Protein AF-A0A7C6EPW4-F1 (afdb_monomer_lite)

Secondary structure (DSSP, 8-state):
--EEEEEEE-TT--EEEEEEEGGGHHHHHHT-EEEEGGGSHHHHTT-SSEEEEEEEEEEESSSSEEEEEEE-TTS-BHHHHHHHHHHHHHHHHHHHHHHT-------------PPP-

pLDDT: mean 82.8, std 14.3, range [46.28, 95.25]

Foldseek 3Di:
DDWAWEWEAAPVRDIDIDIDDPVCVVVCQVPFDKDFLVVPPRSVLQADTIKGWHFDPVDAPDPRYTYTFIAHPVRHTSNVSSVVSVVVVVVVVVVVVVVVPDPPPPDDDDDDDDDDD

Structure (mmCIF, N/CA/C/O backbone):
data_AF-A0A7C6EPW4-F1
#
_entry.id   AF-A0A7C6EPW4-F1
#
loop_
_atom_site.group_PDB
_atom_site.id
_atom_site.type_symbol
_atom_site.label_atom_id
_atom_site.label_alt_id
_atom_site.label_comp_id
_atom_site.label_asym_id
_atom_site.label_entity_id
_atom_site.label_seq_id
_atom_site.pdbx_PDB_ins_code
_atom_site.Cartn_x
_atom_site.Cartn_y
_atom_site.Cartn_z
_atom_site.occupancy
_atom_site.B_iso_or_equiv
_atom_site.auth_seq_id
_atom_site.auth_comp_id
_atom_site.auth_asym_id
_atom_site.auth_atom_id
_atom_site.pdbx_PDB_model_num
ATOM 1 N N . MET A 1 1 ? -17.479 9.548 16.669 1.00 70.56 1 MET A N 1
ATOM 2 C CA . MET A 1 1 ? -17.045 8.174 16.320 1.00 70.56 1 MET A CA 1
ATOM 3 C C . MET A 1 1 ? -15.529 8.112 16.421 1.00 70.56 1 MET A C 1
ATOM 5 O O . MET A 1 1 ? -14.899 9.060 15.973 1.00 70.56 1 MET A O 1
ATOM 9 N N . LYS A 1 2 ? -14.950 7.066 17.028 1.00 86.94 2 LYS A N 1
ATOM 10 C CA . LYS A 1 2 ? -13.486 6.883 17.062 1.00 86.94 2 LYS A CA 1
ATOM 11 C C . LYS A 1 2 ? -12.999 6.301 15.732 1.00 86.94 2 LYS A C 1
ATOM 13 O O . LYS A 1 2 ? -13.648 5.402 15.191 1.00 86.94 2 LYS A O 1
ATOM 18 N N . THR A 1 3 ? -11.882 6.804 15.220 1.00 92.56 3 THR A N 1
ATOM 19 C CA . THR A 1 3 ? -11.309 6.412 13.924 1.00 92.56 3 THR A CA 1
ATOM 20 C C . THR A 1 3 ? -9.840 6.075 14.077 1.00 92.56 3 THR A C 1
ATOM 22 O O . THR A 1 3 ? -9.156 6.678 14.892 1.00 92.56 3 THR A O 1
ATOM 25 N N . ILE A 1 4 ? -9.360 5.152 13.256 1.00 92.06 4 ILE A N 1
ATOM 26 C CA . ILE A 1 4 ? -7.949 4.799 13.154 1.00 92.06 4 ILE A CA 1
ATOM 27 C C . ILE A 1 4 ? -7.394 5.429 11.882 1.00 92.06 4 ILE A C 1
ATOM 29 O O . ILE A 1 4 ? -8.038 5.374 10.832 1.00 92.06 4 ILE A O 1
ATOM 33 N N . GLU A 1 5 ? -6.202 6.007 11.970 1.00 94.31 5 GLU A N 1
ATOM 34 C CA . GLU A 1 5 ? -5.478 6.532 10.819 1.00 94.31 5 GLU A CA 1
ATOM 35 C C . GLU A 1 5 ? -4.439 5.518 10.338 1.00 94.31 5 GLU A C 1
ATOM 37 O O . GLU A 1 5 ? -3.541 5.113 11.077 1.00 94.31 5 GLU A O 1
ATOM 42 N N . LEU A 1 6 ? -4.547 5.119 9.077 1.00 94.50 6 LEU A N 1
ATOM 43 C CA . LEU A 1 6 ? -3.585 4.269 8.392 1.00 94.50 6 LEU A CA 1
ATOM 44 C C . LEU A 1 6 ? -2.699 5.159 7.533 1.00 94.50 6 LEU A C 1
ATOM 46 O O . LEU A 1 6 ? -3.172 5.792 6.592 1.00 94.50 6 LEU A O 1
ATOM 50 N N . VAL A 1 7 ? -1.418 5.226 7.874 1.00 95.06 7 VAL A N 1
ATOM 51 C CA . VAL A 1 7 ? -0.428 6.039 7.166 1.00 95.06 7 VAL A CA 1
ATOM 52 C C . VAL A 1 7 ? 0.424 5.123 6.305 1.00 95.06 7 VAL A C 1
ATOM 54 O O . VAL A 1 7 ? 1.049 4.212 6.836 1.00 95.06 7 VAL A O 1
ATOM 57 N N . PHE A 1 8 ? 0.501 5.359 5.002 1.00 95.06 8 PHE A N 1
ATOM 58 C CA . PHE A 1 8 ? 1.334 4.563 4.096 1.00 95.06 8 PHE A CA 1
ATOM 59 C C . PHE A 1 8 ? 2.017 5.445 3.053 1.00 95.06 8 PHE A C 1
ATOM 61 O O . PHE A 1 8 ? 1.711 6.631 2.931 1.00 95.06 8 PHE A O 1
ATOM 68 N N . PHE A 1 9 ? 2.979 4.869 2.339 1.00 93.56 9 PHE A N 1
ATOM 69 C CA . PHE A 1 9 ? 3.736 5.550 1.296 1.00 93.56 9 PHE A CA 1
ATOM 70 C C . PHE A 1 9 ? 3.622 4.767 -0.006 1.00 93.56 9 PHE A C 1
ATOM 72 O O . PHE A 1 9 ? 3.704 3.537 0.010 1.00 93.5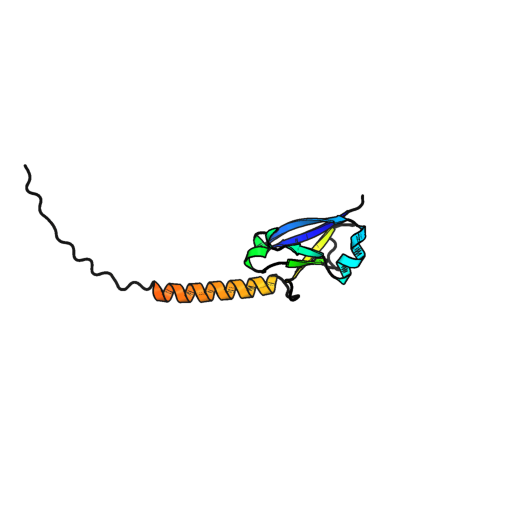6 9 PHE A O 1
ATOM 79 N N . ASP A 1 10 ? 3.422 5.473 -1.114 1.00 93.25 10 ASP A N 1
ATOM 80 C CA . ASP A 1 10 ? 3.405 4.861 -2.442 1.00 93.25 10 ASP A CA 1
ATOM 81 C C . ASP A 1 10 ? 4.822 4.682 -3.019 1.00 93.25 10 ASP A C 1
ATOM 83 O O . ASP A 1 10 ? 5.836 4.957 -2.367 1.00 93.25 10 ASP A O 1
ATOM 87 N N . ILE A 1 11 ? 4.914 4.223 -4.272 1.00 90.44 11 ILE A N 1
ATOM 88 C CA . ILE A 1 11 ? 6.207 3.982 -4.927 1.00 90.44 11 ILE A CA 1
ATOM 89 C C . ILE A 1 11 ? 7.023 5.260 -5.159 1.00 90.44 11 ILE A C 1
ATOM 91 O O . ILE A 1 11 ? 8.241 5.165 -5.341 1.00 90.44 11 ILE A O 1
ATOM 95 N N . PHE A 1 12 ? 6.393 6.434 -5.142 1.00 90.06 12 PHE A N 1
ATOM 96 C CA . PHE A 1 12 ? 7.043 7.737 -5.272 1.00 90.06 12 PHE A CA 1
ATOM 97 C C . PHE A 1 12 ? 7.383 8.352 -3.910 1.00 90.06 12 PHE A C 1
ATOM 99 O O . PHE A 1 12 ? 7.854 9.485 -3.848 1.00 90.06 12 PHE A O 1
ATOM 106 N N . ASN A 1 13 ? 7.205 7.588 -2.824 1.00 90.75 13 ASN A N 1
ATOM 107 C CA . ASN A 1 13 ? 7.401 8.030 -1.448 1.00 90.75 13 ASN A CA 1
ATOM 108 C C . ASN A 1 13 ? 6.450 9.176 -1.050 1.00 90.75 13 ASN A C 1
ATOM 110 O O . ASN A 1 13 ? 6.749 9.953 -0.140 1.00 90.75 13 ASN A O 1
ATOM 114 N N . GLN A 1 14 ? 5.294 9.284 -1.714 1.00 94.06 14 GLN A N 1
ATOM 115 C CA . GLN A 1 14 ? 4.240 10.205 -1.317 1.00 94.06 14 GLN A CA 1
ATOM 116 C C . GLN A 1 14 ? 3.459 9.604 -0.149 1.00 94.06 14 GLN A C 1
ATOM 118 O O . GLN A 1 14 ? 3.094 8.428 -0.162 1.00 94.06 14 GLN A O 1
ATOM 123 N N . LYS A 1 15 ? 3.217 10.420 0.880 1.00 94.75 15 LYS A N 1
ATOM 124 C CA . LYS A 1 15 ? 2.465 10.021 2.070 1.00 94.75 15 LYS A CA 1
ATOM 125 C C . LYS A 1 15 ? 0.964 10.039 1.789 1.00 94.75 15 LYS A C 1
ATOM 127 O O . LYS A 1 15 ? 0.428 11.066 1.382 1.00 94.75 15 LYS A O 1
ATOM 132 N N . HIS A 1 16 ? 0.296 8.955 2.159 1.00 95.25 16 HIS A N 1
ATOM 133 C CA . HIS A 1 16 ? -1.153 8.791 2.109 1.00 95.25 16 HIS A CA 1
ATOM 134 C C . HIS A 1 16 ? -1.704 8.486 3.504 1.00 95.25 16 HIS A C 1
ATOM 136 O O . HIS A 1 16 ? -1.027 7.868 4.332 1.00 95.25 16 HIS A O 1
ATOM 142 N N . ILE A 1 17 ? -2.919 8.962 3.785 1.00 95.06 17 ILE A N 1
ATOM 143 C CA . ILE A 1 17 ? -3.605 8.753 5.066 1.00 95.06 17 ILE A CA 1
ATOM 144 C C . ILE A 1 17 ? -5.030 8.292 4.785 1.00 95.06 17 ILE A C 1
ATOM 146 O O . ILE A 1 17 ? -5.808 9.027 4.182 1.00 95.06 17 ILE A O 1
ATOM 150 N N . LEU A 1 18 ? -5.382 7.110 5.280 1.00 94.25 18 LEU A N 1
ATOM 151 C CA . LEU A 1 18 ? -6.742 6.587 5.237 1.00 94.25 18 LEU A CA 1
ATOM 152 C C . LEU A 1 18 ? -7.336 6.560 6.646 1.00 94.25 18 LEU A C 1
ATOM 154 O O . LEU A 1 18 ? -6.685 6.122 7.592 1.00 94.25 18 LEU A O 1
ATOM 158 N N . LYS A 1 19 ? -8.586 7.003 6.790 1.00 93.88 19 LYS A N 1
ATOM 159 C CA . LYS A 1 19 ? -9.321 6.943 8.059 1.00 93.88 19 LYS A CA 1
ATOM 160 C C . LYS A 1 19 ? -10.336 5.817 8.011 1.00 93.88 19 LYS A C 1
ATOM 162 O O . LYS A 1 19 ? -11.209 5.818 7.150 1.00 93.88 19 LYS A O 1
ATOM 167 N N . VAL A 1 20 ? -10.245 4.892 8.960 1.00 93.19 20 VAL A N 1
ATOM 168 C CA . VAL A 1 20 ? -11.168 3.756 9.071 1.00 93.19 20 VAL A CA 1
ATOM 169 C C . VAL A 1 20 ? -11.869 3.751 10.433 1.00 93.19 20 VAL A C 1
ATOM 171 O O . VAL A 1 20 ? -11.313 4.255 11.415 1.00 93.19 20 VAL A O 1
ATOM 174 N N . PRO A 1 21 ? -13.092 3.208 10.542 1.00 93.75 21 PRO A N 1
ATOM 175 C CA . PRO A 1 21 ? -13.778 3.089 11.826 1.00 93.75 21 PRO A CA 1
ATOM 176 C C . PRO A 1 21 ? -12.985 2.227 12.814 1.00 93.75 21 PRO A C 1
ATOM 178 O O . PRO A 1 21 ? -12.465 1.181 12.441 1.00 93.75 21 PRO A O 1
ATOM 181 N N . PHE A 1 22 ? -12.944 2.598 14.097 1.00 90.94 22 PHE A N 1
ATOM 182 C CA . PHE A 1 22 ? -12.224 1.807 15.109 1.00 90.94 22 PHE A CA 1
ATOM 183 C C . PHE A 1 22 ? -12.745 0.362 15.245 1.00 90.94 22 PHE A C 1
ATOM 185 O O . PHE A 1 22 ? -12.001 -0.530 15.644 1.00 90.94 22 PHE A O 1
ATOM 192 N N . SER A 1 23 ? -14.001 0.104 14.866 1.00 91.94 23 SER A N 1
ATOM 193 C CA . SER A 1 23 ? -14.610 -1.232 14.889 1.00 91.94 23 SER A CA 1
ATOM 194 C C . SER A 1 23 ? -13.880 -2.267 14.028 1.00 91.94 23 SER A C 1
ATOM 196 O O . SER A 1 23 ? -14.007 -3.456 14.293 1.00 91.94 23 SER A O 1
ATOM 198 N N . VAL A 1 24 ? -13.096 -1.849 13.028 1.00 91.56 24 VAL A N 1
ATOM 199 C CA . VAL A 1 24 ? -12.374 -2.773 12.133 1.00 91.56 24 VAL A CA 1
ATOM 200 C C . VAL A 1 24 ? -10.965 -3.115 12.624 1.00 91.56 24 VAL A C 1
ATOM 202 O O . VAL A 1 24 ? -10.241 -3.826 11.933 1.00 91.56 24 VAL A O 1
ATOM 205 N N . LYS A 1 25 ? -10.560 -2.628 13.808 1.00 89.12 25 LYS A N 1
ATOM 206 C CA . LYS A 1 25 ? -9.190 -2.758 14.328 1.00 89.12 25 LYS A CA 1
ATOM 207 C C . LYS A 1 25 ? -8.693 -4.203 14.346 1.00 89.12 25 LYS A C 1
ATOM 209 O O . LYS A 1 25 ? -7.636 -4.480 13.803 1.00 89.12 25 LYS A O 1
ATOM 214 N N . GLU A 1 26 ? -9.429 -5.130 14.946 1.00 88.44 26 GLU A N 1
ATOM 215 C CA . GLU A 1 26 ? -8.965 -6.522 15.072 1.00 88.44 26 GLU A CA 1
ATOM 216 C C . GLU A 1 26 ? -8.775 -7.194 13.704 1.00 88.44 26 GLU A C 1
ATOM 218 O O . GLU A 1 26 ? -7.767 -7.865 13.466 1.00 88.44 26 GLU A O 1
ATOM 223 N N . LYS A 1 27 ? -9.691 -6.929 12.766 1.00 90.81 27 LYS A N 1
ATOM 224 C CA . LYS A 1 27 ? -9.611 -7.421 11.386 1.00 90.81 27 LYS A CA 1
ATOM 225 C C . LYS A 1 27 ? -8.431 -6.812 10.623 1.00 90.81 27 LYS A C 1
ATOM 227 O O . LYS A 1 27 ? -7.714 -7.507 9.915 1.00 90.81 27 LYS A O 1
ATOM 232 N N . LEU A 1 28 ? -8.175 -5.522 10.830 1.00 92.06 28 LEU A N 1
ATOM 233 C CA . LEU A 1 28 ? -7.056 -4.798 10.231 1.00 92.06 28 LEU A CA 1
ATOM 234 C C . LEU A 1 28 ? -5.691 -5.409 10.607 1.00 92.06 28 LEU A C 1
ATOM 236 O O . LEU A 1 28 ? -4.810 -5.482 9.756 1.00 92.06 28 LEU A O 1
ATOM 240 N N . PHE A 1 29 ? -5.495 -5.843 11.857 1.00 89.88 29 PHE A N 1
ATOM 241 C CA . PHE A 1 29 ? -4.217 -6.431 12.293 1.00 89.88 29 PHE A CA 1
ATOM 242 C C . PHE A 1 29 ? -4.051 -7.907 11.904 1.00 89.88 29 PHE A C 1
ATOM 244 O O . PHE A 1 29 ? -2.920 -8.373 11.789 1.00 89.88 29 PHE A O 1
ATOM 251 N N . SER A 1 30 ? -5.150 -8.635 11.699 1.00 89.62 30 SER A N 1
ATOM 252 C CA . SER A 1 30 ? -5.127 -10.054 11.320 1.00 89.62 30 SER A CA 1
ATOM 253 C C . SER A 1 30 ? -5.082 -10.253 9.803 1.00 89.62 30 SER A C 1
ATOM 255 O O . SER A 1 30 ? -4.225 -10.975 9.297 1.00 89.62 30 SER A O 1
ATOM 257 N N . GLU A 1 31 ? -5.965 -9.581 9.067 1.00 90.50 31 GLU A N 1
ATOM 258 C CA . GLU A 1 31 ? -6.144 -9.759 7.620 1.00 90.50 31 GLU A CA 1
ATOM 259 C C . GLU A 1 31 ? -5.510 -8.623 6.799 1.00 90.50 31 GLU A C 1
ATOM 261 O O . GLU A 1 31 ? -5.079 -8.836 5.664 1.00 90.50 31 GLU A O 1
ATOM 266 N N . GLY A 1 32 ? -5.391 -7.428 7.382 1.00 92.88 32 GLY A N 1
ATOM 267 C CA . GLY A 1 32 ? -5.067 -6.201 6.655 1.00 92.88 32 GLY A CA 1
ATOM 268 C C . GLY A 1 32 ? -6.311 -5.495 6.113 1.00 92.88 32 GLY A C 1
ATOM 269 O O . GLY A 1 32 ? -7.443 -5.944 6.293 1.00 92.88 32 GLY A O 1
ATOM 270 N N . PHE A 1 33 ? -6.105 -4.356 5.458 1.00 94.25 33 PHE A N 1
ATOM 271 C CA . PHE A 1 33 ? -7.166 -3.553 4.852 1.00 94.25 33 PHE A CA 1
ATOM 272 C C . PHE A 1 33 ? -6.978 -3.482 3.342 1.00 94.25 33 PHE A C 1
ATOM 274 O O . PHE A 1 33 ? -5.940 -3.013 2.879 1.00 94.25 33 PHE A O 1
ATOM 281 N N . LYS A 1 34 ? -7.968 -3.965 2.589 1.00 94.31 34 LYS A N 1
ATOM 282 C CA . LYS A 1 34 ? -7.952 -3.960 1.123 1.00 94.31 34 LYS A CA 1
ATOM 283 C C . LYS A 1 34 ? -8.362 -2.594 0.582 1.00 94.31 34 LYS A C 1
ATOM 285 O O . LYS A 1 34 ? -9.311 -2.001 1.091 1.00 94.31 34 LYS A O 1
ATOM 290 N N . ILE A 1 35 ? -7.644 -2.125 -0.429 1.00 93.81 35 ILE A N 1
ATOM 291 C CA . ILE A 1 35 ? -7.883 -0.865 -1.134 1.00 93.81 35 ILE A CA 1
ATOM 292 C C . ILE A 1 35 ? -7.672 -1.127 -2.622 1.00 93.81 35 ILE A C 1
ATOM 294 O O . ILE A 1 35 ? -6.743 -1.845 -2.985 1.00 93.81 35 ILE A O 1
ATOM 298 N N . ASP A 1 36 ? -8.509 -0.536 -3.464 1.00 92.50 36 ASP A N 1
ATOM 299 C CA . ASP A 1 36 ? -8.337 -0.571 -4.914 1.00 92.50 36 ASP A CA 1
ATOM 300 C C . ASP A 1 36 ? -7.093 0.252 -5.304 1.00 92.50 36 ASP A C 1
ATOM 302 O O . ASP A 1 36 ? -6.944 1.407 -4.896 1.00 92.50 36 ASP A O 1
ATOM 306 N N . ALA A 1 37 ? -6.161 -0.318 -6.076 1.00 91.75 37 ALA A N 1
ATOM 307 C CA . ALA A 1 37 ? -4.960 0.402 -6.500 1.00 91.75 37 ALA A CA 1
ATOM 308 C C . ALA A 1 37 ? -5.266 1.636 -7.352 1.00 91.75 37 ALA A C 1
ATOM 310 O O . ALA A 1 37 ? -4.465 2.571 -7.342 1.00 91.75 37 ALA A O 1
ATOM 311 N N . SER A 1 38 ? -6.407 1.680 -8.048 1.00 90.31 38 SER A N 1
ATOM 312 C CA . SER A 1 38 ? -6.811 2.837 -8.853 1.00 90.31 38 SER A CA 1
ATOM 313 C C . SER A 1 38 ? -7.057 4.099 -8.017 1.00 90.31 38 SER A C 1
ATOM 315 O O . SER A 1 38 ? -6.870 5.207 -8.525 1.00 90.31 38 SER A O 1
ATOM 317 N N . ASP A 1 39 ? -7.347 3.954 -6.718 1.00 90.44 39 ASP A N 1
ATOM 318 C CA . ASP A 1 39 ? -7.488 5.077 -5.782 1.00 90.44 39 ASP A CA 1
ATOM 319 C C . ASP A 1 39 ? -6.144 5.757 -5.465 1.00 90.44 39 ASP A C 1
ATOM 321 O O . ASP A 1 39 ? -6.106 6.894 -4.984 1.00 90.44 39 ASP A O 1
ATOM 325 N N . VAL A 1 40 ? -5.017 5.083 -5.724 1.00 92.12 40 VAL A N 1
ATOM 326 C CA . VAL A 1 40 ? -3.672 5.593 -5.441 1.00 92.12 40 VAL A CA 1
ATOM 327 C C . VAL A 1 40 ? -2.807 5.468 -6.686 1.00 92.12 40 VAL A C 1
ATOM 329 O O . VAL A 1 40 ? -2.202 4.430 -6.946 1.00 92.12 40 VAL A O 1
ATOM 332 N N . LEU A 1 41 ? -2.671 6.577 -7.420 1.00 87.50 41 LEU A N 1
ATOM 333 C CA . LEU A 1 41 ? -1.941 6.638 -8.692 1.00 87.50 41 LEU A CA 1
ATOM 334 C C . LEU A 1 41 ? -0.548 5.983 -8.627 1.00 87.50 41 LEU A C 1
ATOM 336 O O . LEU A 1 41 ? -0.166 5.252 -9.535 1.00 87.50 41 LEU A O 1
ATOM 340 N N . GLY A 1 42 ? 0.205 6.208 -7.544 1.00 87.25 42 GLY A N 1
ATOM 341 C CA . GLY A 1 42 ? 1.527 5.606 -7.356 1.00 87.25 42 GLY A CA 1
ATOM 342 C C . GLY A 1 42 ? 1.518 4.084 -7.179 1.00 87.25 42 GLY A C 1
ATOM 343 O O . GLY A 1 42 ? 2.527 3.442 -7.430 1.00 87.25 42 GLY A O 1
ATOM 344 N N . ILE A 1 43 ? 0.412 3.477 -6.765 1.00 90.81 43 ILE A N 1
ATOM 345 C CA . ILE A 1 43 ? 0.300 2.023 -6.588 1.00 90.81 43 ILE A CA 1
ATOM 346 C C . ILE A 1 43 ? -0.246 1.370 -7.861 1.00 90.81 43 ILE A C 1
ATOM 348 O O . ILE A 1 43 ? 0.255 0.322 -8.261 1.00 90.81 43 ILE A O 1
ATOM 352 N N . MET A 1 44 ? -1.179 2.030 -8.554 1.00 90.62 44 MET A N 1
ATOM 353 C CA . MET A 1 44 ? -1.766 1.559 -9.816 1.00 90.62 44 MET A CA 1
ATOM 354 C C . MET A 1 44 ? -0.727 1.205 -10.897 1.00 90.62 44 MET A C 1
ATOM 356 O O . MET A 1 44 ? -0.974 0.352 -11.737 1.00 90.62 44 MET A O 1
ATOM 360 N N . PHE A 1 45 ? 0.453 1.837 -10.895 1.00 84.44 45 PHE A N 1
ATOM 361 C CA . PHE A 1 45 ? 1.511 1.528 -11.871 1.00 84.44 45 PHE A CA 1
ATOM 362 C C . PHE A 1 45 ? 2.187 0.170 -11.671 1.00 84.44 45 PHE A C 1
ATOM 364 O O . PHE A 1 45 ? 2.839 -0.320 -12.593 1.00 84.44 45 PHE A O 1
ATOM 371 N N . VAL A 1 46 ? 2.110 -0.385 -10.462 1.00 85.75 46 VAL A N 1
ATOM 372 C CA . VAL A 1 46 ? 2.862 -1.582 -10.062 1.00 85.75 46 VAL A CA 1
ATOM 373 C C . VAL A 1 46 ? 1.968 -2.733 -9.610 1.00 85.75 46 VAL A C 1
ATOM 375 O O . VAL A 1 46 ? 2.450 -3.859 -9.544 1.00 85.75 46 VAL A O 1
ATOM 378 N N . CYS A 1 47 ? 0.698 -2.471 -9.299 1.00 86.56 47 CYS A N 1
ATOM 379 C CA . CYS A 1 47 ? -0.269 -3.475 -8.876 1.00 86.56 47 CYS A CA 1
ATOM 380 C C . CYS A 1 47 ? -1.506 -3.432 -9.772 1.00 86.56 47 CYS A C 1
ATOM 382 O O . CYS A 1 47 ? -2.115 -2.375 -9.930 1.00 86.56 47 CYS A O 1
ATOM 384 N N . ASP A 1 48 ? -1.904 -4.598 -10.276 1.00 79.94 48 ASP A N 1
ATOM 385 C CA . ASP A 1 48 ? -3.164 -4.779 -10.989 1.00 79.94 48 ASP A CA 1
ATOM 386 C C . ASP A 1 48 ? -4.266 -5.161 -9.983 1.00 79.94 48 ASP A C 1
ATOM 388 O O . ASP A 1 48 ? -4.268 -6.265 -9.437 1.00 79.94 48 ASP A O 1
ATOM 392 N N . GLY A 1 49 ? -5.205 -4.247 -9.724 1.00 86.62 49 GLY A N 1
ATOM 393 C CA . GLY A 1 49 ? -6.354 -4.480 -8.838 1.00 86.62 49 GLY A CA 1
ATOM 394 C C . GLY A 1 49 ? -6.126 -4.036 -7.392 1.00 86.62 49 GLY A C 1
ATOM 395 O O . GLY A 1 49 ? -5.665 -2.928 -7.150 1.00 86.62 49 GLY A O 1
ATOM 396 N N . ASP A 1 50 ? -6.486 -4.869 -6.417 1.00 92.44 50 ASP A N 1
ATOM 397 C CA . ASP A 1 50 ? -6.430 -4.498 -4.999 1.00 92.44 50 ASP A CA 1
ATOM 398 C C . ASP A 1 50 ? -5.014 -4.601 -4.409 1.00 92.44 50 ASP A C 1
ATOM 400 O O . ASP A 1 50 ? -4.237 -5.506 -4.723 1.00 92.44 50 ASP A O 1
ATOM 404 N N . PHE A 1 51 ? -4.723 -3.740 -3.436 1.00 94.50 51 PHE A N 1
ATOM 405 C CA . PHE A 1 51 ? -3.582 -3.861 -2.535 1.00 94.50 51 PHE A CA 1
ATOM 406 C C . PHE A 1 51 ? -4.035 -3.937 -1.074 1.00 94.50 51 PHE A C 1
ATOM 408 O O . PHE A 1 51 ? -5.139 -3.538 -0.703 1.00 94.50 51 PHE A O 1
ATOM 415 N N . ILE A 1 52 ? -3.165 -4.464 -0.216 1.00 95.25 52 ILE A N 1
ATOM 416 C CA . ILE A 1 52 ? -3.447 -4.710 1.197 1.00 95.25 52 ILE A CA 1
ATOM 417 C C . ILE A 1 52 ? -2.538 -3.838 2.059 1.00 95.25 52 ILE A C 1
ATOM 419 O O . ILE A 1 52 ? -1.311 -3.923 1.990 1.00 95.25 52 ILE A O 1
ATOM 423 N N . LEU A 1 53 ? -3.134 -3.039 2.940 1.00 95.12 53 LEU A N 1
ATOM 424 C CA . LEU A 1 53 ? -2.428 -2.350 4.014 1.00 95.12 53 LEU A CA 1
ATOM 425 C C . LEU A 1 53 ? -2.364 -3.227 5.259 1.00 95.12 53 LEU A C 1
ATOM 427 O O . LEU A 1 53 ? -3.397 -3.626 5.795 1.00 95.12 53 LEU A O 1
ATOM 431 N N . LYS A 1 54 ? -1.157 -3.466 5.775 1.00 93.81 54 LYS A N 1
ATOM 432 C CA . LYS A 1 54 ? -0.967 -4.093 7.091 1.00 93.81 54 LYS A CA 1
ATOM 433 C C . LYS A 1 54 ? -0.254 -3.131 8.040 1.00 93.81 54 LYS A C 1
ATOM 435 O O . LYS A 1 54 ? 0.852 -2.685 7.714 1.00 93.81 54 LYS A O 1
ATOM 440 N N . PRO A 1 55 ? -0.842 -2.807 9.205 1.00 92.69 55 PRO A N 1
ATOM 441 C CA . PRO A 1 55 ? -0.187 -1.965 10.196 1.00 92.69 55 PRO A CA 1
ATOM 442 C C . PRO A 1 55 ? 1.105 -2.593 10.717 1.00 92.69 55 PRO A C 1
ATOM 444 O O . PRO A 1 55 ? 1.174 -3.785 11.014 1.00 92.69 55 PRO A O 1
ATOM 447 N N . SER A 1 56 ? 2.126 -1.765 10.891 1.00 87.19 56 SER A N 1
ATOM 448 C CA . SER A 1 56 ? 3.366 -2.147 11.549 1.00 87.19 56 SER A CA 1
ATOM 449 C C . SER A 1 56 ? 3.169 -2.101 13.064 1.00 87.19 56 SER A C 1
ATOM 451 O O . SER A 1 56 ? 3.052 -1.027 13.656 1.00 87.19 56 SER A O 1
ATOM 453 N N . ILE A 1 57 ? 3.156 -3.273 13.702 1.00 76.62 57 ILE A N 1
ATOM 454 C CA . ILE A 1 57 ? 2.938 -3.425 15.154 1.00 76.62 57 ILE A CA 1
ATOM 455 C C . ILE A 1 57 ? 3.984 -2.639 15.966 1.00 76.62 57 ILE A C 1
ATOM 457 O O . ILE A 1 57 ? 3.680 -2.089 17.019 1.00 76.62 57 ILE A O 1
ATOM 461 N N . ASN A 1 58 ? 5.202 -2.521 15.434 1.00 72.62 58 ASN A N 1
ATOM 462 C CA . ASN A 1 58 ? 6.339 -1.917 16.127 1.00 72.62 58 ASN A CA 1
ATOM 463 C C . ASN A 1 58 ? 6.495 -0.408 15.870 1.00 72.62 58 ASN A C 1
ATOM 465 O O . ASN A 1 58 ? 7.446 0.191 16.369 1.00 72.62 58 ASN A O 1
ATOM 469 N N . LYS A 1 59 ? 5.625 0.210 15.057 1.00 68.94 59 LYS A N 1
ATOM 470 C CA . LYS A 1 59 ? 5.755 1.624 14.658 1.00 68.94 59 LYS A CA 1
ATOM 471 C C . LYS A 1 59 ? 4.425 2.387 14.744 1.00 68.94 59 LYS A C 1
ATOM 473 O O . LYS A 1 59 ? 3.913 2.840 13.715 1.00 68.94 59 LYS A O 1
ATOM 478 N N . PRO A 1 60 ? 3.854 2.554 15.950 1.00 70.25 60 PRO A N 1
ATOM 479 C CA . PRO A 1 60 ? 2.762 3.499 16.142 1.00 70.25 60 PRO A CA 1
ATOM 480 C C . PRO A 1 60 ? 3.271 4.931 15.912 1.00 70.25 60 PRO A C 1
ATOM 482 O O . PRO A 1 60 ? 4.307 5.325 16.445 1.00 70.25 60 PRO A O 1
ATOM 485 N N . CYS A 1 61 ? 2.551 5.713 15.106 1.00 69.81 61 CYS A N 1
ATOM 486 C CA . CYS A 1 61 ? 2.835 7.139 14.922 1.00 69.81 61 CYS A CA 1
ATOM 487 C C . CYS A 1 61 ? 2.181 7.988 16.024 1.00 69.81 61 CYS A C 1
ATOM 489 O O . CYS A 1 61 ? 2.675 9.066 16.343 1.00 69.81 61 CYS A O 1
ATOM 491 N N . SER A 1 62 ? 1.062 7.516 16.584 1.00 76.94 62 SER A N 1
ATOM 492 C CA . SER A 1 62 ? 0.315 8.134 17.687 1.00 76.94 62 SER A CA 1
ATOM 493 C C . SER A 1 62 ? -0.605 7.086 18.350 1.00 76.94 62 SER A C 1
ATOM 495 O O . SER A 1 62 ? -0.603 5.925 17.936 1.00 76.94 62 SER A O 1
ATOM 497 N N . ASN A 1 63 ? -1.424 7.477 19.339 1.00 74.12 63 ASN A N 1
ATOM 498 C CA . ASN A 1 63 ? -2.368 6.571 20.017 1.00 74.12 63 ASN A CA 1
ATOM 499 C C . ASN A 1 63 ? -3.387 5.891 19.077 1.00 74.12 63 ASN A C 1
ATOM 501 O O . ASN A 1 63 ? -3.916 4.840 19.436 1.00 74.12 63 ASN A O 1
ATOM 505 N N . GLU A 1 64 ? -3.656 6.445 17.889 1.00 84.44 64 GLU A N 1
ATOM 506 C CA . GLU A 1 64 ? -4.632 5.889 16.933 1.00 84.44 64 GLU A CA 1
ATOM 507 C C . GLU A 1 64 ? -4.173 6.009 15.464 1.00 84.44 64 GLU A C 1
ATOM 509 O O . GLU A 1 64 ? -4.967 5.786 14.550 1.00 84.44 64 GLU A O 1
ATOM 514 N N . SER A 1 65 ? -2.890 6.314 15.225 1.00 90.62 65 SER A N 1
ATOM 515 C CA . SER A 1 65 ? -2.296 6.374 13.882 1.00 90.62 65 SER A CA 1
ATOM 516 C C . SER A 1 65 ? -1.203 5.311 13.728 1.00 90.62 65 SER A C 1
ATOM 518 O O . SER A 1 65 ? -0.241 5.283 14.503 1.00 90.62 65 SER A O 1
ATOM 520 N N . TYR A 1 66 ? -1.309 4.472 12.698 1.00 92.31 66 TYR A N 1
ATOM 521 C CA . TYR A 1 66 ? -0.387 3.365 12.440 1.00 92.31 66 TYR A CA 1
ATOM 522 C C . TYR A 1 66 ? 0.298 3.503 11.083 1.00 92.31 66 TYR A C 1
ATOM 524 O O . TYR A 1 66 ? -0.361 3.674 10.055 1.00 92.31 66 TYR A O 1
ATOM 532 N N . LEU A 1 67 ? 1.624 3.357 11.072 1.00 94.00 67 LEU A N 1
ATOM 533 C CA . LEU A 1 67 ? 2.371 3.198 9.830 1.00 94.00 67 LEU A CA 1
ATOM 534 C C . LEU A 1 67 ? 2.051 1.829 9.223 1.00 94.00 67 LEU A C 1
ATOM 536 O O . LEU A 1 67 ? 2.184 0.810 9.896 1.00 94.00 67 LEU A O 1
ATOM 540 N N . CYS A 1 68 ? 1.656 1.798 7.960 1.00 94.69 68 CYS A N 1
ATOM 541 C CA . CYS A 1 68 ? 1.253 0.601 7.242 1.00 94.69 68 CYS A CA 1
ATOM 542 C C . CYS A 1 68 ? 2.266 0.250 6.155 1.00 94.69 68 CYS A C 1
ATOM 544 O O . CYS A 1 68 ? 2.800 1.116 5.459 1.00 94.69 68 CYS A O 1
ATOM 546 N N . HIS A 1 69 ? 2.497 -1.047 6.001 1.00 94.19 69 HIS A N 1
ATOM 547 C CA . HIS A 1 69 ? 3.182 -1.607 4.850 1.00 94.19 69 HIS A CA 1
ATOM 548 C C . HIS A 1 69 ? 2.151 -1.967 3.783 1.00 94.19 69 HIS A C 1
ATOM 550 O O . HIS A 1 69 ? 1.075 -2.474 4.106 1.00 94.19 69 HIS A O 1
ATOM 556 N N . VAL A 1 70 ? 2.495 -1.689 2.529 1.00 95.00 70 VAL A N 1
ATOM 557 C CA . VAL A 1 70 ? 1.655 -1.983 1.370 1.00 95.00 70 VAL A CA 1
ATOM 558 C C . VAL A 1 70 ? 2.078 -3.320 0.776 1.00 95.00 70 VAL A C 1
ATOM 560 O O . VAL A 1 70 ? 3.268 -3.530 0.530 1.00 95.00 70 VAL A O 1
ATOM 563 N N . PHE A 1 71 ? 1.116 -4.201 0.541 1.00 94.38 71 PHE A N 1
ATOM 564 C CA . PHE A 1 71 ? 1.306 -5.495 -0.105 1.00 94.38 71 PHE A CA 1
ATOM 565 C C . PHE A 1 71 ? 0.416 -5.597 -1.340 1.00 94.38 71 PHE A C 1
ATOM 567 O O . PHE A 1 71 ? -0.681 -5.047 -1.337 1.00 94.38 71 PHE A O 1
ATOM 574 N N . ASP A 1 72 ? 0.869 -6.296 -2.375 1.00 92.19 72 ASP A N 1
ATOM 575 C CA . ASP A 1 72 ? 0.004 -6.667 -3.497 1.00 92.19 72 ASP A CA 1
ATOM 576 C C . ASP A 1 72 ? -0.998 -7.771 -3.090 1.00 92.19 72 ASP A C 1
ATOM 578 O O . ASP A 1 72 ? -0.981 -8.276 -1.959 1.00 92.19 72 ASP A O 1
ATOM 582 N N . ALA A 1 73 ? -1.888 -8.140 -4.013 1.00 88.25 73 ALA A N 1
ATOM 583 C CA . ALA A 1 73 ? -2.873 -9.202 -3.808 1.00 88.25 73 ALA A CA 1
ATOM 584 C C . ALA A 1 73 ? -2.240 -10.576 -3.505 1.00 88.25 73 ALA A C 1
ATOM 586 O O . ALA A 1 73 ? -2.836 -11.376 -2.781 1.00 88.25 73 ALA A O 1
ATOM 587 N N . ASP A 1 74 ? -1.020 -10.818 -3.993 1.00 88.81 74 ASP A N 1
ATOM 588 C CA . ASP A 1 74 ? -0.249 -12.048 -3.778 1.00 88.81 74 ASP A CA 1
ATOM 589 C C . ASP A 1 74 ? 0.531 -12.044 -2.447 1.00 88.81 74 ASP A C 1
ATOM 591 O O . ASP A 1 74 ? 1.176 -13.029 -2.080 1.00 88.81 74 ASP A O 1
ATOM 595 N N . GLY A 1 75 ? 0.476 -10.944 -1.690 1.00 89.69 75 GLY A N 1
ATOM 596 C CA . GLY A 1 75 ? 1.148 -10.794 -0.403 1.00 89.69 75 GLY A CA 1
ATOM 597 C C . GLY A 1 75 ? 2.623 -10.396 -0.497 1.00 89.69 75 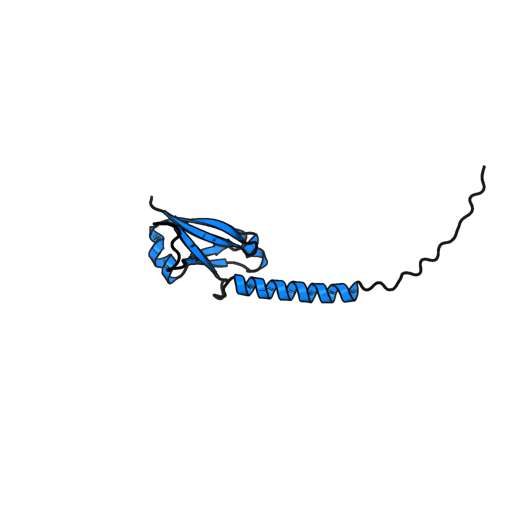GLY A C 1
ATOM 598 O O . GLY A 1 75 ? 3.332 -10.446 0.513 1.00 89.69 75 GLY A O 1
ATOM 599 N N . ASN A 1 76 ? 3.106 -9.967 -1.662 1.00 91.75 76 ASN A N 1
ATOM 600 C CA . ASN A 1 76 ? 4.433 -9.385 -1.809 1.00 91.75 76 ASN A CA 1
ATOM 601 C C . ASN A 1 76 ? 4.436 -7.936 -1.331 1.00 91.75 76 ASN A C 1
ATOM 603 O O . ASN A 1 76 ? 3.539 -7.152 -1.625 1.00 91.75 76 ASN A O 1
ATOM 607 N N . LEU A 1 77 ? 5.502 -7.541 -0.637 1.00 92.94 77 LEU A N 1
ATOM 608 C CA . LEU A 1 77 ? 5.699 -6.148 -0.252 1.00 92.94 77 LEU A CA 1
ATOM 609 C C . LEU A 1 77 ? 5.840 -5.267 -1.504 1.00 92.94 77 LEU A C 1
ATOM 611 O O . LEU A 1 77 ? 6.682 -5.546 -2.360 1.00 92.94 77 LEU A O 1
ATOM 615 N N . LEU A 1 78 ? 5.103 -4.156 -1.559 1.00 90.19 78 LEU A N 1
ATOM 616 C CA . LEU A 1 78 ? 5.067 -3.236 -2.702 1.00 90.19 78 LEU A CA 1
ATOM 617 C C . LEU A 1 78 ? 6.462 -2.760 -3.128 1.00 90.19 78 LEU A C 1
ATOM 619 O O . LEU A 1 78 ? 6.739 -2.611 -4.313 1.00 90.19 78 LEU A O 1
ATOM 623 N N . GLN A 1 79 ? 7.377 -2.570 -2.175 1.00 87.75 79 GLN A N 1
ATOM 624 C CA . GLN A 1 79 ? 8.757 -2.179 -2.473 1.00 87.75 79 GLN A CA 1
ATOM 625 C C . GLN A 1 79 ? 9.482 -3.209 -3.360 1.00 87.75 79 GLN A C 1
ATOM 627 O O . GLN A 1 79 ? 10.275 -2.831 -4.222 1.00 87.75 79 GLN A O 1
ATOM 632 N N . ASN A 1 80 ? 9.196 -4.500 -3.183 1.00 89.31 80 ASN A N 1
ATOM 633 C CA . ASN A 1 80 ? 9.764 -5.559 -4.014 1.00 89.31 80 ASN A CA 1
ATOM 634 C C . ASN A 1 80 ? 9.130 -5.555 -5.409 1.00 89.31 80 ASN A C 1
ATOM 636 O O . ASN A 1 80 ? 9.844 -5.715 -6.398 1.00 89.31 80 ASN A O 1
ATOM 640 N N . VAL A 1 81 ? 7.817 -5.325 -5.488 1.00 87.25 81 VAL A N 1
ATOM 641 C CA . VAL A 1 81 ? 7.079 -5.210 -6.756 1.00 87.25 81 VAL A CA 1
ATOM 642 C C . VAL A 1 81 ? 7.589 -4.015 -7.567 1.00 87.25 81 VAL A C 1
ATOM 644 O O . VAL A 1 81 ? 7.970 -4.172 -8.724 1.00 87.25 81 VAL A O 1
ATOM 647 N N . LYS A 1 82 ? 7.751 -2.850 -6.926 1.00 88.94 82 LYS A N 1
ATOM 648 C CA . LYS A 1 82 ? 8.378 -1.650 -7.503 1.00 88.94 82 LYS A CA 1
ATOM 649 C C . LYS A 1 82 ? 9.755 -1.955 -8.093 1.00 88.94 82 LYS A C 1
ATOM 651 O O . LYS A 1 82 ? 10.052 -1.536 -9.208 1.00 88.94 82 LYS A O 1
ATOM 656 N N . ASN A 1 83 ? 10.610 -2.658 -7.351 1.00 89.69 83 ASN A 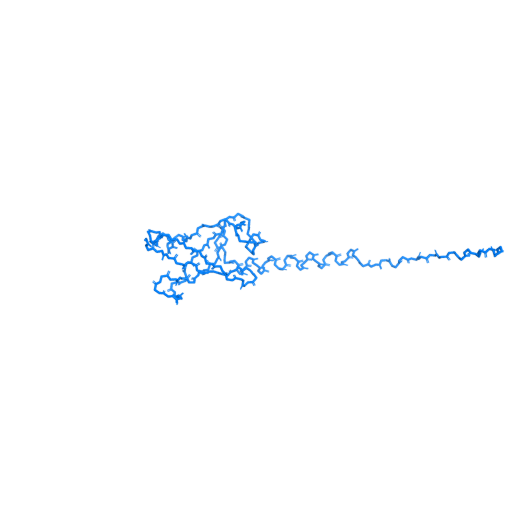N 1
ATOM 657 C CA . ASN A 1 83 ? 11.961 -2.971 -7.816 1.00 89.69 83 ASN A CA 1
ATOM 658 C C . ASN A 1 83 ? 11.942 -3.881 -9.058 1.00 89.69 83 ASN A C 1
ATOM 660 O O . ASN A 1 83 ? 12.720 -3.651 -9.982 1.00 89.69 83 ASN A O 1
ATOM 664 N N . LYS A 1 84 ? 11.040 -4.874 -9.101 1.00 88.19 84 LYS A N 1
ATOM 665 C CA . LYS A 1 84 ? 10.839 -5.731 -10.282 1.00 88.19 84 LYS A CA 1
ATOM 666 C C . LYS A 1 84 ? 10.353 -4.919 -11.484 1.00 88.19 84 LYS A C 1
ATOM 668 O O . LYS A 1 84 ? 10.975 -4.967 -12.540 1.00 88.19 84 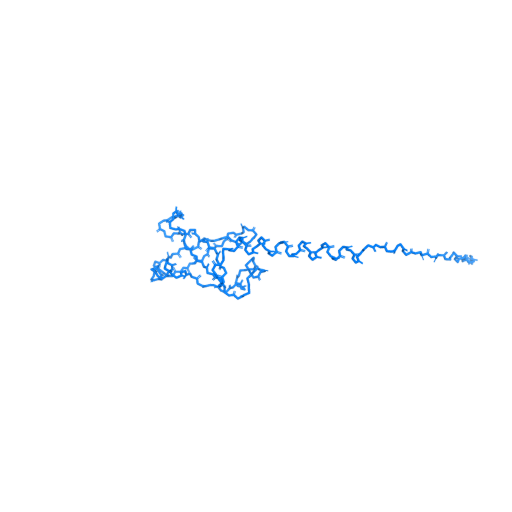LYS A O 1
ATOM 673 N N . TRP A 1 85 ? 9.325 -4.097 -11.291 1.00 88.56 85 TRP A N 1
ATOM 674 C CA . TRP A 1 85 ? 8.773 -3.227 -12.330 1.00 88.56 85 TRP A CA 1
ATOM 675 C C . TRP A 1 85 ? 9.818 -2.258 -12.911 1.00 88.56 85 TRP A C 1
ATOM 677 O O . TRP A 1 85 ? 9.947 -2.126 -14.128 1.00 88.56 85 TRP A O 1
ATOM 687 N N . LEU A 1 86 ? 10.644 -1.635 -12.060 1.00 88.12 86 LEU A N 1
ATOM 688 C CA . LEU A 1 86 ? 11.748 -0.777 -12.508 1.00 88.12 86 LEU A CA 1
ATOM 689 C C . LEU A 1 86 ? 12.778 -1.546 -13.346 1.00 88.12 86 LEU A C 1
ATOM 691 O O . LEU A 1 86 ? 13.278 -1.019 -14.342 1.00 88.12 86 LEU A O 1
ATOM 695 N N . ALA A 1 87 ? 13.104 -2.782 -12.960 1.00 88.81 87 ALA A N 1
ATOM 696 C CA . ALA A 1 87 ? 14.013 -3.625 -13.729 1.00 88.81 87 ALA A CA 1
ATOM 697 C C . ALA A 1 87 ? 13.440 -3.953 -15.120 1.00 88.81 87 ALA A C 1
ATOM 699 O O . ALA A 1 87 ? 14.159 -3.838 -16.113 1.00 88.81 87 ALA A O 1
ATOM 700 N N . GLU A 1 88 ? 12.146 -4.269 -15.209 1.00 88.00 88 GLU A N 1
ATOM 701 C CA . GLU A 1 88 ? 11.460 -4.543 -16.478 1.00 88.00 88 GLU A CA 1
ATOM 702 C C . GLU A 1 88 ? 11.424 -3.324 -17.404 1.00 88.00 88 GLU A C 1
ATOM 704 O O . GLU A 1 88 ? 11.707 -3.441 -18.599 1.00 88.00 88 GLU A O 1
ATOM 709 N N . ILE A 1 89 ? 11.119 -2.138 -16.868 1.00 86.81 89 ILE A N 1
ATOM 710 C CA . ILE A 1 89 ? 11.134 -0.892 -17.647 1.00 86.81 89 ILE A CA 1
ATOM 711 C C . ILE A 1 89 ? 12.534 -0.599 -18.171 1.00 86.81 89 ILE A C 1
ATOM 713 O O . ILE A 1 89 ? 12.688 -0.266 -19.347 1.00 86.81 89 ILE A O 1
ATOM 717 N N . ASN A 1 90 ? 13.558 -0.753 -17.331 1.00 88.12 90 ASN A N 1
ATOM 718 C CA . ASN A 1 90 ? 14.939 -0.536 -17.747 1.00 88.12 90 ASN A CA 1
ATOM 719 C C . ASN A 1 90 ? 15.352 -1.519 -18.849 1.00 88.12 90 ASN A C 1
ATOM 721 O O . ASN A 1 90 ? 15.950 -1.106 -19.842 1.00 88.12 90 ASN A O 1
ATOM 725 N N . GLN A 1 91 ? 14.990 -2.797 -18.720 1.00 86.94 91 GLN A N 1
ATOM 726 C CA . GLN A 1 91 ? 15.280 -3.811 -19.731 1.00 86.94 91 GLN A CA 1
ATOM 727 C C . GLN A 1 91 ? 14.597 -3.494 -21.065 1.00 86.94 91 GLN A C 1
ATOM 729 O O . GLN A 1 91 ? 15.256 -3.509 -22.107 1.00 86.94 91 GLN A O 1
ATOM 734 N N . LYS A 1 92 ? 13.304 -3.143 -21.040 1.00 84.50 92 LYS A N 1
ATOM 735 C CA . LYS A 1 92 ? 12.580 -2.705 -22.240 1.00 84.50 92 LYS A CA 1
ATOM 736 C C . LYS A 1 92 ? 13.256 -1.469 -22.831 1.00 84.50 92 LYS A C 1
ATOM 738 O O . LYS A 1 92 ? 13.600 -1.473 -24.006 1.00 84.50 92 LYS A O 1
ATOM 743 N N . GLY A 1 93 ? 13.545 -0.445 -22.030 1.00 80.62 93 GLY A N 1
ATOM 744 C CA . GLY A 1 93 ? 14.221 0.775 -22.482 1.00 80.62 93 GLY A CA 1
ATOM 745 C C . GLY A 1 93 ? 15.568 0.520 -23.170 1.00 80.62 93 GLY A C 1
ATOM 746 O O . GLY A 1 93 ? 15.882 1.172 -24.166 1.00 80.62 93 GLY A O 1
ATOM 747 N N . ILE A 1 94 ? 16.348 -0.455 -22.693 1.00 82.00 94 ILE A N 1
ATOM 748 C CA . ILE A 1 94 ? 17.593 -0.891 -23.345 1.00 82.00 94 ILE A CA 1
ATOM 749 C C . ILE A 1 94 ? 17.307 -1.511 -24.720 1.00 82.00 94 ILE A C 1
ATOM 751 O O . ILE A 1 94 ? 17.981 -1.157 -25.685 1.00 82.00 94 ILE A O 1
ATOM 755 N N . GLN A 1 95 ? 16.298 -2.380 -24.834 1.00 76.94 95 GLN A N 1
ATOM 756 C CA . GLN A 1 95 ? 15.895 -2.975 -26.115 1.00 76.94 95 GLN A CA 1
ATOM 757 C C . GLN A 1 95 ? 15.449 -1.903 -27.118 1.00 76.94 95 GLN A C 1
ATOM 759 O O . GLN A 1 95 ? 15.916 -1.894 -28.251 1.00 76.94 95 GLN A O 1
ATOM 764 N N . TRP A 1 96 ? 14.620 -0.941 -26.700 1.00 67.62 96 TRP A N 1
ATOM 765 C CA . TRP A 1 96 ? 14.168 0.160 -27.563 1.00 67.62 96 TRP A CA 1
ATOM 766 C C . TRP A 1 96 ? 15.331 0.989 -28.124 1.00 67.62 96 TRP A C 1
ATOM 768 O O . TRP A 1 96 ? 15.315 1.359 -29.297 1.00 67.62 96 TRP A O 1
ATOM 778 N N . LYS A 1 97 ? 16.377 1.240 -27.325 1.00 70.75 97 LYS A N 1
ATOM 779 C CA . LYS A 1 97 ? 17.578 1.955 -27.792 1.00 70.75 97 LYS A CA 1
ATOM 780 C C . LYS A 1 97 ? 18.315 1.219 -28.912 1.00 70.75 97 LYS A C 1
ATOM 782 O O . LYS A 1 97 ? 18.873 1.885 -29.776 1.00 70.75 97 LYS A O 1
ATOM 787 N N . GLN A 1 98 ? 18.287 -0.114 -28.937 1.00 68.12 98 GLN A N 1
ATOM 788 C CA . GLN A 1 98 ? 18.910 -0.905 -30.008 1.00 68.12 98 GLN A CA 1
ATOM 789 C C . GLN A 1 98 ? 18.202 -0.708 -31.359 1.00 68.12 98 GLN A C 1
ATOM 791 O O . GLN A 1 98 ? 18.857 -0.716 -32.400 1.00 68.12 98 GLN A O 1
ATOM 796 N N . PHE A 1 99 ? 16.891 -0.448 -31.354 1.00 62.41 99 PHE A N 1
ATOM 797 C CA . PHE A 1 99 ? 16.121 -0.134 -32.565 1.00 62.41 99 PHE A CA 1
ATOM 798 C C . PHE A 1 99 ? 16.238 1.330 -33.012 1.00 62.41 99 PHE A C 1
ATOM 800 O O . PHE A 1 99 ? 15.948 1.636 -34.163 1.00 62.41 99 PHE A O 1
ATOM 807 N N . MET A 1 100 ? 16.667 2.234 -32.125 1.00 57.03 100 MET A N 1
ATOM 808 C CA . MET A 1 100 ? 16.878 3.654 -32.439 1.00 57.03 100 MET A CA 1
ATOM 809 C C . MET A 1 100 ? 18.326 3.994 -32.805 1.00 57.03 100 MET A C 1
ATOM 811 O O . MET A 1 100 ? 18.645 5.170 -32.975 1.00 57.03 100 MET A O 1
ATOM 815 N N . THR A 1 101 ? 19.211 2.997 -32.928 1.00 58.38 101 THR A N 1
ATOM 816 C CA . THR A 1 101 ? 20.565 3.209 -33.452 1.00 58.38 101 THR A CA 1
ATOM 817 C C . THR A 1 101 ? 20.438 3.770 -34.873 1.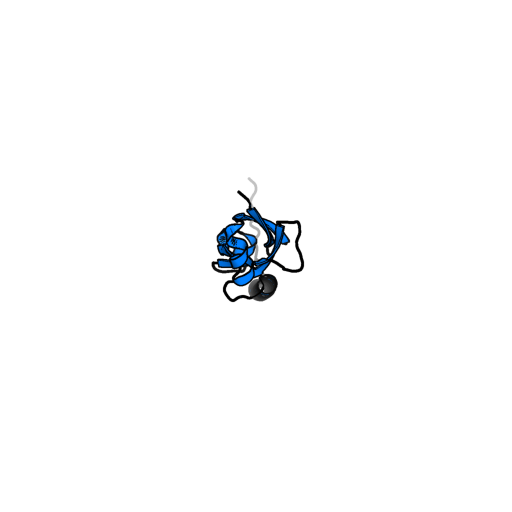00 58.38 101 THR A C 1
ATOM 819 O O . THR A 1 101 ? 19.941 3.062 -35.750 1.00 58.38 101 THR A O 1
ATOM 822 N N . PRO A 1 102 ? 20.815 5.033 -35.132 1.00 54.25 102 PRO A N 1
ATOM 823 C CA . PRO A 1 102 ? 20.551 5.633 -36.425 1.00 54.25 102 PRO A CA 1
ATOM 824 C C . PRO A 1 102 ? 21.481 4.998 -37.459 1.00 54.25 102 PRO A C 1
ATOM 826 O O . PRO A 1 102 ? 22.694 5.202 -37.422 1.00 54.25 102 PRO A O 1
ATOM 829 N N . THR A 1 103 ? 20.929 4.273 -38.432 1.00 58.22 103 THR A N 1
ATOM 830 C CA . THR A 1 103 ? 21.531 4.266 -39.767 1.00 58.22 103 THR A CA 1
ATOM 831 C C . THR A 1 103 ? 21.548 5.720 -40.213 1.00 58.22 103 THR A C 1
ATOM 833 O O . THR A 1 103 ? 20.477 6.300 -40.389 1.00 58.22 103 THR A O 1
ATOM 836 N N . GLN A 1 104 ? 22.734 6.330 -40.297 1.00 53.56 104 GLN A N 1
ATOM 837 C CA . GLN A 1 104 ? 22.895 7.698 -40.788 1.00 53.56 104 GLN A CA 1
ATOM 838 C C . GLN A 1 104 ? 22.085 7.854 -42.082 1.00 53.56 104 GLN A C 1
ATOM 840 O O . GLN A 1 104 ? 22.383 7.166 -43.061 1.00 53.56 104 GLN A O 1
ATOM 845 N N . PRO A 1 105 ? 21.053 8.707 -42.119 1.00 53.59 105 PRO A N 1
ATOM 846 C CA . PRO A 1 105 ? 20.388 8.986 -43.375 1.00 53.59 105 PRO A CA 1
ATOM 847 C C . PRO A 1 105 ? 21.356 9.798 -44.245 1.00 53.59 105 PRO A C 1
ATOM 849 O O . PRO A 1 105 ? 21.714 10.926 -43.904 1.00 53.59 105 PRO A O 1
ATOM 852 N N . ASN A 1 106 ? 21.801 9.217 -45.363 1.00 54.06 106 ASN A N 1
ATOM 853 C CA . ASN A 1 106 ? 22.455 9.961 -46.439 1.00 54.06 106 ASN A CA 1
ATOM 854 C C . ASN A 1 106 ? 21.406 10.883 -47.070 1.00 54.06 106 ASN A C 1
ATOM 856 O O . ASN A 1 106 ? 20.667 10.485 -47.968 1.00 54.06 106 ASN A O 1
ATOM 860 N N . PHE A 1 107 ? 21.300 12.106 -46.562 1.00 51.47 107 PHE A N 1
ATOM 861 C CA . PHE A 1 107 ? 20.507 13.146 -47.198 1.00 51.47 107 PHE A CA 1
ATOM 862 C C . PHE A 1 107 ? 21.341 13.789 -48.309 1.00 51.47 107 PHE A C 1
ATOM 864 O O . PHE A 1 107 ? 22.199 14.630 -48.043 1.00 51.47 107 PHE A O 1
ATOM 871 N N . GLU A 1 108 ? 21.091 13.396 -49.557 1.00 50.50 108 GLU A N 1
ATOM 872 C CA . GLU A 1 108 ? 21.541 14.158 -50.722 1.00 50.50 108 GLU A CA 1
ATOM 873 C C . GLU A 1 108 ? 20.663 15.406 -50.876 1.00 50.50 108 GLU A C 1
ATOM 875 O O . GLU A 1 108 ? 19.435 15.326 -50.922 1.00 50.50 108 GLU A O 1
ATOM 880 N N . TYR A 1 109 ? 21.292 16.576 -50.939 1.00 53.12 109 TYR A N 1
ATOM 881 C CA . TYR A 1 109 ? 20.629 17.855 -51.177 1.00 53.12 109 TYR A CA 1
ATOM 882 C C . TYR A 1 109 ? 21.032 18.406 -52.545 1.00 53.12 109 TYR A C 1
ATOM 884 O O . TYR A 1 109 ? 22.213 18.464 -52.887 1.00 53.12 109 TYR A O 1
ATOM 892 N N . TYR A 1 110 ? 20.046 18.871 -53.315 1.00 58.03 110 TYR A N 1
ATOM 893 C CA . TYR A 1 110 ? 20.266 19.577 -54.576 1.00 58.03 110 TYR A CA 1
ATOM 894 C C . TYR A 1 110 ? 20.030 21.078 -54.383 1.00 58.03 110 TYR A C 1
ATOM 896 O O . TYR A 1 110 ? 18.951 21.512 -53.984 1.00 58.03 110 TYR A O 1
ATOM 904 N N . LEU A 1 111 ? 21.049 21.883 -54.689 1.00 46.28 111 LEU A N 1
ATOM 905 C CA . LEU A 1 111 ? 20.964 23.344 -54.713 1.00 46.28 111 LEU A CA 1
ATOM 906 C C . LEU A 1 111 ? 20.246 23.805 -55.988 1.00 46.28 111 LEU A C 1
ATOM 908 O O . LEU A 1 111 ? 20.821 23.784 -57.076 1.00 46.28 111 LEU A O 1
ATOM 912 N N . ILE A 1 112 ? 19.004 24.270 -55.855 1.00 58.22 112 ILE A N 1
ATOM 913 C CA . ILE A 1 112 ? 18.286 24.941 -56.944 1.00 58.22 112 ILE A CA 1
ATOM 914 C C . ILE A 1 112 ? 18.664 26.428 -56.919 1.00 58.22 112 ILE A C 1
ATOM 916 O O . ILE A 1 112 ? 18.322 27.148 -55.983 1.00 58.22 112 ILE A O 1
ATOM 920 N N . LYS A 1 113 ? 19.377 26.907 -57.946 1.00 50.88 113 LYS A N 1
ATOM 921 C CA . LYS A 1 113 ? 19.638 28.344 -58.134 1.00 50.88 113 LYS A CA 1
ATOM 922 C C . LYS A 1 113 ? 18.375 29.032 -58.661 1.00 50.88 113 LYS A C 1
ATOM 924 O O . LYS A 1 113 ? 17.977 28.796 -59.799 1.00 50.88 113 LYS A O 1
ATOM 929 N N . SER A 1 114 ? 17.775 29.915 -57.869 1.00 56.88 114 SER A N 1
ATOM 930 C CA . SER A 1 114 ? 16.719 30.823 -58.325 1.00 56.88 114 SER A CA 1
ATOM 931 C C . SER A 1 114 ? 17.316 31.964 -59.160 1.00 56.88 114 SER A C 1
ATOM 933 O O . SER A 1 114 ? 18.212 32.670 -58.697 1.00 56.88 114 SER A O 1
ATOM 935 N N . LYS A 1 115 ? 16.824 32.154 -60.391 1.00 47.44 115 LYS A N 1
ATOM 936 C CA . LYS A 1 115 ? 17.113 33.343 -61.210 1.00 47.44 115 LYS A CA 1
ATOM 937 C C . LYS A 1 115 ? 16.408 34.550 -60.581 1.00 47.44 115 LYS A C 1
ATOM 939 O O . LYS A 1 115 ? 15.197 34.505 -60.393 1.00 47.44 115 LYS A O 1
ATOM 944 N N . ALA A 1 116 ? 17.174 35.588 -60.254 1.00 51.41 116 ALA A N 1
ATOM 945 C CA . ALA A 1 116 ? 16.644 36.882 -59.837 1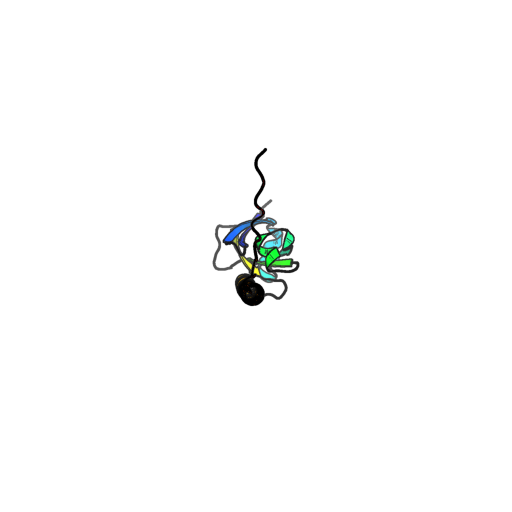.00 51.41 116 ALA A CA 1
ATOM 946 C C . ALA A 1 116 ? 15.805 37.506 -60.968 1.00 51.41 116 ALA A C 1
ATOM 948 O O . ALA A 1 116 ? 16.213 37.440 -62.132 1.00 51.41 116 ALA A O 1
ATOM 949 N N . ILE A 1 117 ? 14.647 38.065 -60.604 1.00 50.97 117 ILE A N 1
ATOM 950 C CA . ILE A 1 117 ? 13.870 39.007 -61.422 1.00 50.97 117 ILE A CA 1
ATOM 951 C C . ILE A 1 117 ? 14.276 40.410 -60.987 1.00 50.97 117 ILE A C 1
ATOM 953 O O . ILE A 1 117 ? 14.344 40.617 -59.753 1.00 50.97 117 ILE A O 1
#

Radius of gyration: 25.44 Å; chains: 1; bounding box: 40×51×81 Å

Sequence (117 aa):
MKTIELVFFDIFNQKHILKVPFSVKEKLFSEGFKIDASDVLGIMFVCDGDFILKPSINKPCSNESYLCHVFDADGNLLQNVKNKWLAEINQKGIQWKQFMTPTQPNFEYYLIKSKAI